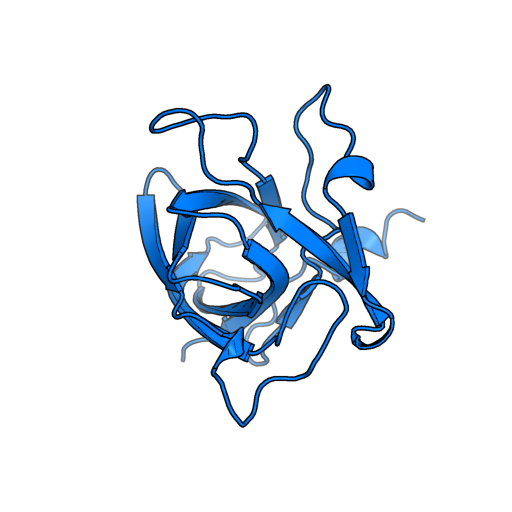Protein AF-F2X5P8-F1 (afdb_monomer_lite)

Organism: Bacillus thuringiensis (NCBI:txid1428)

Structure (mmCIF, N/CA/C/O backbone):
data_AF-F2X5P8-F1
#
_entry.id   AF-F2X5P8-F1
#
loop_
_atom_site.group_PDB
_atom_site.id
_atom_site.type_symbol
_atom_site.label_atom_id
_atom_site.label_alt_id
_atom_site.label_comp_id
_atom_site.label_asym_id
_atom_site.label_entity_id
_atom_site.label_seq_id
_atom_site.pdbx_PDB_ins_code
_atom_site.Cartn_x
_atom_site.Cartn_y
_atom_site.Cartn_z
_atom_site.occupancy
_atom_site.B_iso_or_equiv
_atom_site.auth_seq_id
_atom_site.auth_comp_id
_atom_site.auth_asym_id
_atom_site.auth_atom_id
_atom_site.pdbx_PDB_model_num
ATOM 1 N N . PRO A 1 1 ? -26.841 -5.959 -3.845 1.00 42.44 1 PRO A N 1
ATOM 2 C CA . PRO A 1 1 ? -25.405 -6.259 -4.092 1.00 42.44 1 PRO A CA 1
ATOM 3 C C . PRO A 1 1 ? -24.404 -5.321 -3.371 1.00 42.44 1 PRO A C 1
ATOM 5 O O . PRO A 1 1 ? -23.246 -5.290 -3.749 1.00 42.44 1 PRO A O 1
ATOM 8 N N . VAL A 1 2 ? -24.801 -4.627 -2.292 1.00 39.56 2 VAL A N 1
ATOM 9 C CA . VAL A 1 2 ? -23.963 -3.639 -1.563 1.00 39.56 2 VAL A CA 1
ATOM 10 C C . VAL A 1 2 ? -23.186 -4.269 -0.384 1.00 39.56 2 VAL A C 1
ATOM 12 O O . VAL A 1 2 ? -22.370 -3.622 0.256 1.00 39.56 2 VAL A O 1
ATOM 15 N N . LEU A 1 3 ? -23.430 -5.550 -0.080 1.00 32.34 3 LEU A N 1
ATOM 16 C CA . LEU A 1 3 ? -22.855 -6.240 1.085 1.00 32.34 3 LEU A CA 1
ATOM 17 C C . LEU A 1 3 ? -21.415 -6.740 0.870 1.00 32.34 3 LEU A C 1
ATOM 19 O O . LEU A 1 3 ? -20.640 -6.718 1.815 1.00 32.34 3 LEU A O 1
ATOM 23 N N . LEU A 1 4 ? -21.039 -7.135 -0.351 1.00 41.81 4 LEU A N 1
ATOM 24 C CA . LEU A 1 4 ? -19.733 -7.764 -0.615 1.00 41.81 4 LEU A CA 1
ATOM 25 C C . LEU A 1 4 ? -18.554 -6.774 -0.592 1.00 41.81 4 LEU A C 1
ATOM 27 O O . LEU A 1 4 ? -17.473 -7.127 -0.136 1.00 41.81 4 LEU A O 1
ATOM 31 N N . GLU A 1 5 ? -18.753 -5.525 -1.025 1.00 45.09 5 GLU A N 1
ATOM 32 C CA . GLU A 1 5 ? -17.688 -4.505 -1.009 1.00 45.09 5 GLU A CA 1
ATOM 33 C C . GLU A 1 5 ? -17.364 -4.007 0.411 1.00 45.09 5 GLU A C 1
ATOM 35 O O . GLU A 1 5 ? -16.226 -3.636 0.693 1.00 45.09 5 GLU A O 1
ATOM 40 N N . ASN A 1 6 ? -18.339 -4.040 1.331 1.00 50.94 6 ASN A N 1
ATOM 41 C CA . ASN A 1 6 ? -18.133 -3.624 2.723 1.00 50.94 6 ASN A CA 1
ATOM 42 C C . ASN A 1 6 ? -17.325 -4.644 3.543 1.00 50.94 6 ASN A C 1
ATOM 44 O O . ASN A 1 6 ? -16.667 -4.253 4.504 1.00 50.94 6 ASN A O 1
ATOM 48 N N . GLU A 1 7 ? -17.354 -5.930 3.182 1.00 57.69 7 GLU A N 1
ATOM 49 C CA . GLU A 1 7 ? -16.621 -6.979 3.907 1.00 57.69 7 GLU A CA 1
ATOM 50 C C . GLU A 1 7 ? -15.139 -7.036 3.516 1.00 57.69 7 GLU A C 1
ATOM 52 O O . GLU A 1 7 ? -14.292 -7.262 4.377 1.00 57.69 7 GLU A O 1
ATOM 57 N N . ALA A 1 8 ? -14.800 -6.763 2.251 1.00 63.84 8 ALA A N 1
ATOM 58 C CA . ALA A 1 8 ? -13.416 -6.822 1.765 1.00 63.84 8 ALA A CA 1
ATOM 59 C C . ALA A 1 8 ? -12.476 -5.810 2.457 1.00 63.84 8 ALA A C 1
ATOM 61 O O . ALA A 1 8 ? -11.273 -6.041 2.547 1.00 63.84 8 ALA A O 1
ATOM 62 N N . ASN A 1 9 ? -13.035 -4.718 2.988 1.00 74.56 9 ASN A N 1
ATOM 63 C CA . ASN A 1 9 ? -12.304 -3.641 3.662 1.00 74.56 9 ASN A CA 1
ATOM 64 C C . ASN A 1 9 ? -12.429 -3.678 5.193 1.00 74.56 9 ASN A C 1
ATOM 66 O O . ASN A 1 9 ? -12.010 -2.739 5.877 1.00 74.56 9 ASN A O 1
ATOM 70 N N . GLN A 1 10 ? -13.030 -4.733 5.743 1.00 85.12 10 GLN A N 1
ATOM 71 C CA . GLN A 1 10 ? -13.229 -4.905 7.177 1.00 85.12 10 GLN A CA 1
ATOM 72 C C . GLN A 1 10 ? -11.977 -5.505 7.822 1.00 85.12 10 GLN A C 1
ATOM 74 O O . GLN A 1 10 ? -11.705 -6.693 7.665 1.00 85.12 10 GLN A O 1
ATOM 79 N N . LEU A 1 11 ? -11.253 -4.716 8.618 1.00 85.44 11 LEU A N 1
ATOM 80 C CA . LEU A 1 11 ? -10.126 -5.220 9.399 1.00 85.44 11 LEU A CA 1
ATOM 81 C C . LEU A 1 11 ? -10.583 -6.287 10.402 1.00 85.44 11 LEU A C 1
ATOM 83 O O . LEU A 1 11 ? -11.675 -6.211 10.976 1.00 85.44 11 LEU A O 1
ATOM 87 N N . LEU A 1 12 ? -9.705 -7.260 10.636 1.00 84.56 12 LEU A N 1
ATOM 88 C CA . LEU A 1 12 ? -9.897 -8.342 11.597 1.00 84.56 12 LEU A CA 1
ATOM 89 C C . LEU A 1 12 ? -9.070 -8.079 12.856 1.00 84.56 12 LEU A C 1
ATOM 91 O O . LEU A 1 12 ? -8.011 -7.467 12.797 1.00 84.56 12 LEU A O 1
ATOM 95 N N . THR A 1 13 ? -9.536 -8.554 14.009 1.00 83.44 13 THR A N 1
ATOM 96 C CA . THR A 1 13 ? -8.892 -8.264 15.301 1.00 83.44 13 THR A CA 1
ATOM 97 C C . THR A 1 13 ? -7.661 -9.109 15.591 1.00 83.44 13 THR A C 1
ATOM 99 O O . THR A 1 13 ? -6.782 -8.653 16.324 1.00 83.44 13 THR A O 1
ATOM 102 N N . ASP A 1 14 ? -7.603 -10.317 15.024 1.00 87.12 14 ASP A N 1
ATOM 103 C CA . ASP A 1 14 ? -6.663 -11.364 15.450 1.00 87.12 14 ASP A CA 1
ATOM 104 C C . ASP A 1 14 ? -5.936 -12.046 14.277 1.00 87.12 14 ASP A C 1
ATOM 106 O O . ASP A 1 14 ? -5.081 -12.903 14.485 1.00 87.12 14 ASP A O 1
ATOM 110 N N . ILE A 1 15 ? -6.273 -11.683 13.036 1.00 88.88 15 ILE A N 1
ATOM 111 C CA . ILE A 1 15 ? -5.691 -12.260 11.819 1.00 88.88 15 ILE A CA 1
ATOM 112 C C . ILE A 1 15 ? -5.315 -11.120 10.876 1.00 88.88 15 ILE A C 1
ATOM 114 O O . ILE A 1 15 ? -6.014 -10.109 10.810 1.00 88.88 15 ILE A O 1
ATOM 118 N N . ALA A 1 16 ? -4.206 -11.278 10.153 1.00 92.19 16 ALA A N 1
ATOM 119 C CA . ALA A 1 16 ? -3.817 -10.325 9.127 1.00 92.19 16 ALA A CA 1
ATOM 120 C C . ALA A 1 16 ? -4.830 -10.310 7.974 1.00 92.19 16 ALA A C 1
ATOM 122 O O . ALA A 1 16 ? -5.235 -11.364 7.483 1.00 92.19 16 ALA A O 1
ATOM 123 N N . LEU A 1 17 ? -5.203 -9.114 7.524 1.00 92.88 17 LEU A N 1
ATOM 124 C CA . LEU A 1 17 ? -6.028 -8.925 6.334 1.00 92.88 17 LEU A CA 1
ATOM 125 C C . LEU A 1 17 ? -5.169 -8.373 5.202 1.00 92.88 17 LEU A C 1
ATOM 127 O O . LEU A 1 17 ? -4.480 -7.375 5.390 1.00 92.88 17 LEU A O 1
ATOM 131 N N . GLN A 1 18 ? -5.253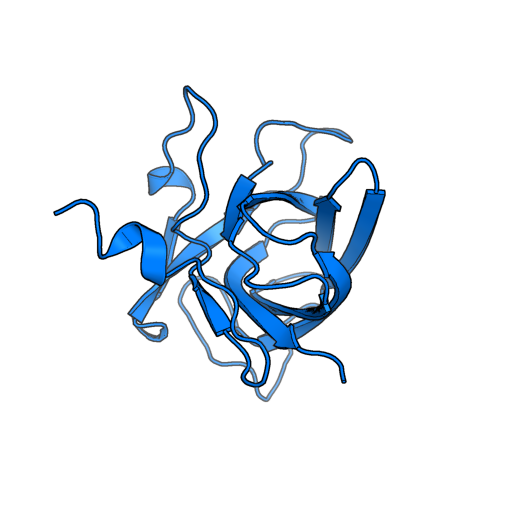 -8.987 4.026 1.00 92.69 18 GLN A N 1
ATOM 132 C CA . GLN A 1 18 ? -4.674 -8.453 2.800 1.00 92.69 18 GLN A CA 1
ATOM 133 C C . GLN A 1 18 ? -5.756 -7.739 1.994 1.00 92.69 18 GLN A C 1
ATOM 135 O O . GLN A 1 18 ? -6.793 -8.325 1.693 1.00 92.69 18 GLN A O 1
ATOM 140 N N . ILE A 1 19 ? -5.484 -6.493 1.621 1.00 91.38 19 ILE A N 1
ATOM 141 C CA . ILE A 1 19 ? -6.341 -5.686 0.760 1.00 91.38 19 ILE A CA 1
ATOM 142 C C . ILE A 1 19 ? -5.601 -5.439 -0.566 1.00 91.38 19 ILE A C 1
ATOM 144 O O . ILE A 1 19 ? -4.472 -4.935 -0.536 1.00 91.38 19 ILE A O 1
ATOM 148 N N . PRO A 1 20 ? -6.196 -5.779 -1.725 1.00 91.69 20 PRO A N 1
ATOM 149 C CA . PRO A 1 20 ? -5.644 -5.448 -3.039 1.00 91.69 20 PRO A CA 1
ATOM 150 C C . PRO A 1 20 ? -5.402 -3.941 -3.201 1.00 91.69 20 PRO A C 1
ATOM 152 O O . PRO A 1 20 ? -6.244 -3.129 -2.824 1.00 91.69 20 PRO A O 1
ATOM 155 N N . ALA A 1 21 ? -4.282 -3.532 -3.796 1.00 91.31 21 ALA A N 1
ATOM 156 C CA . ALA A 1 21 ? -4.020 -2.110 -4.032 1.00 91.31 21 ALA A CA 1
ATOM 157 C C . ALA A 1 21 ? -4.956 -1.508 -5.100 1.00 91.31 21 ALA A C 1
ATOM 159 O O . ALA A 1 21 ? -5.269 -0.320 -5.065 1.00 91.31 21 ALA A O 1
ATOM 160 N N . GLU A 1 22 ? -5.452 -2.326 -6.033 1.00 88.31 22 GLU A N 1
ATOM 161 C CA . GLU A 1 22 ? -6.322 -1.878 -7.130 1.00 88.31 22 GLU A CA 1
ATOM 162 C C . GLU A 1 22 ? -7.708 -1.378 -6.684 1.00 88.31 22 GLU A C 1
ATOM 164 O O . GLU A 1 22 ? -8.381 -0.695 -7.452 1.00 88.31 22 GLU A O 1
ATOM 169 N N . ILE A 1 23 ? -8.129 -1.652 -5.441 1.00 84.69 23 ILE A N 1
ATOM 170 C CA . ILE A 1 23 ? -9.421 -1.187 -4.906 1.00 84.69 23 ILE A CA 1
ATOM 171 C C . ILE A 1 23 ? -9.365 0.231 -4.308 1.00 84.69 23 ILE A C 1
ATOM 173 O O . ILE A 1 23 ? -10.302 0.665 -3.633 1.00 84.69 23 ILE A O 1
ATOM 177 N N . ALA A 1 24 ? -8.257 0.949 -4.513 1.00 81.06 24 ALA A N 1
ATOM 178 C CA . ALA A 1 24 ? -8.100 2.322 -4.057 1.00 81.06 24 ALA A CA 1
ATOM 179 C C . ALA A 1 24 ? -9.257 3.220 -4.533 1.00 81.06 24 ALA A C 1
ATOM 181 O O . ALA A 1 24 ? -9.666 3.211 -5.695 1.00 81.06 24 ALA A O 1
ATOM 182 N N . LEU A 1 25 ? -9.738 4.079 -3.636 1.00 73.62 25 LEU A N 1
ATOM 183 C CA . LEU A 1 25 ? -10.657 5.157 -3.965 1.00 73.62 25 LEU A CA 1
ATOM 184 C C . LEU A 1 25 ? -9.913 6.217 -4.782 1.00 73.62 25 LEU A C 1
ATOM 186 O O . LEU A 1 25 ? -9.037 6.934 -4.282 1.00 73.62 25 LEU A O 1
ATOM 190 N N . THR A 1 26 ? -10.288 6.336 -6.050 1.00 64.56 26 THR A N 1
ATOM 191 C CA . THR A 1 26 ? -9.715 7.323 -6.965 1.00 64.56 26 THR A CA 1
ATOM 192 C C . THR A 1 26 ? -10.235 8.725 -6.681 1.00 64.56 26 THR A C 1
ATOM 194 O O . THR A 1 26 ? -11.406 8.926 -6.349 1.00 64.56 26 THR A O 1
ATOM 197 N N . ARG A 1 27 ? -9.386 9.728 -6.913 1.00 60.94 27 ARG A N 1
ATOM 198 C CA . ARG A 1 27 ? -9.832 11.120 -7.033 1.00 60.94 27 ARG A CA 1
ATOM 199 C C . ARG A 1 27 ? -10.694 11.293 -8.294 1.00 60.94 27 ARG A C 1
ATOM 201 O O . ARG A 1 27 ? -10.473 10.580 -9.276 1.00 60.94 27 ARG A O 1
ATOM 208 N N . PRO A 1 28 ? -11.631 12.256 -8.321 1.00 54.97 28 PRO A N 1
ATOM 209 C CA . PRO A 1 28 ? -12.318 12.622 -9.555 1.00 54.97 28 PRO A CA 1
ATOM 210 C C . PRO A 1 28 ? -11.295 12.961 -10.652 1.00 54.97 28 PRO A C 1
ATOM 212 O O . PRO A 1 28 ? -10.363 13.723 -10.398 1.00 54.97 28 PRO A O 1
ATOM 215 N N . ASN A 1 29 ? -11.499 12.428 -11.862 1.00 60.88 29 ASN A N 1
ATOM 216 C CA . ASN A 1 29 ? -10.679 12.641 -13.070 1.00 60.88 29 ASN A CA 1
ATOM 217 C C . ASN A 1 29 ? -9.369 11.839 -13.190 1.00 60.88 29 ASN A C 1
ATOM 219 O O . ASN A 1 29 ? -8.558 12.156 -14.059 1.00 60.88 29 ASN A O 1
ATOM 223 N N . LEU A 1 30 ? -9.168 10.790 -12.389 1.00 67.50 30 LEU A N 1
ATOM 224 C CA . LEU A 1 30 ? -8.061 9.845 -12.575 1.00 67.50 30 LEU A CA 1
ATOM 225 C C . LEU A 1 30 ? -8.589 8.520 -13.139 1.00 67.50 30 LEU A C 1
ATOM 227 O O . LEU A 1 30 ? -9.458 7.890 -12.540 1.00 67.50 30 LEU A O 1
ATOM 231 N N . ASN A 1 31 ? -8.089 8.105 -14.305 1.00 70.38 31 ASN A N 1
ATOM 232 C CA . ASN A 1 31 ? -8.443 6.814 -14.892 1.00 70.38 31 ASN A CA 1
ATOM 233 C C . ASN A 1 31 ? -7.523 5.728 -14.324 1.00 70.38 31 ASN A C 1
ATOM 235 O O . ASN A 1 31 ? -6.386 5.590 -14.776 1.00 70.38 31 ASN A O 1
ATOM 239 N N . ILE A 1 32 ? -8.021 4.956 -13.352 1.00 70.94 32 ILE A N 1
ATOM 240 C CA . ILE A 1 32 ? -7.232 3.924 -12.664 1.00 70.94 32 ILE A CA 1
ATOM 241 C C . ILE A 1 32 ? -6.631 2.896 -13.622 1.00 70.94 32 ILE A C 1
ATOM 243 O O . ILE A 1 32 ? -5.518 2.452 -13.393 1.00 70.94 32 ILE A O 1
ATOM 247 N N . ASN A 1 33 ? -7.284 2.602 -14.750 1.00 74.62 33 ASN A N 1
ATOM 248 C CA . ASN A 1 33 ? -6.794 1.618 -15.721 1.00 74.62 33 ASN A CA 1
ATOM 249 C C . ASN A 1 33 ? -5.439 1.994 -16.342 1.00 74.62 33 ASN A C 1
ATOM 251 O O . ASN A 1 33 ? -4.768 1.133 -16.893 1.00 74.62 33 ASN A O 1
ATOM 255 N N . GLN A 1 34 ? -5.035 3.267 -16.277 1.00 77.19 34 GLN A N 1
ATOM 256 C CA . GLN A 1 34 ? -3.710 3.716 -16.724 1.00 77.19 34 GLN A CA 1
ATOM 257 C C . GLN A 1 34 ? -2.617 3.511 -15.663 1.00 77.19 34 GLN A C 1
ATOM 259 O O . GLN A 1 34 ? -1.439 3.669 -15.962 1.00 77.19 34 GLN A O 1
ATOM 264 N N . LEU A 1 35 ? -3.023 3.200 -14.432 1.00 84.62 35 LEU A N 1
ATOM 265 C CA . LEU A 1 35 ? -2.182 3.011 -13.249 1.00 84.62 35 LEU A CA 1
ATOM 266 C C . LEU A 1 35 ? -2.053 1.530 -12.897 1.00 84.62 35 LEU A C 1
ATOM 268 O O . LEU A 1 35 ? -1.232 1.164 -12.064 1.00 84.62 35 LEU A O 1
ATOM 272 N N . LEU A 1 36 ? -2.917 0.689 -13.465 1.00 88.06 36 LEU A N 1
ATOM 273 C CA . LEU A 1 36 ? -2.922 -0.737 -13.208 1.00 88.06 36 LEU A CA 1
ATOM 274 C C . LEU A 1 36 ? -1.883 -1.427 -14.085 1.00 88.06 36 LEU A C 1
ATOM 276 O O . LEU A 1 36 ? -1.818 -1.210 -15.295 1.00 88.06 36 LEU A O 1
ATOM 280 N N . VAL A 1 37 ? -1.098 -2.293 -13.459 1.00 90.06 37 VAL A N 1
ATOM 281 C CA . VAL A 1 37 ? -0.216 -3.233 -14.141 1.00 90.06 37 VAL A CA 1
ATOM 282 C C . VAL A 1 37 ? -0.820 -4.616 -13.990 1.00 90.06 37 VAL A C 1
ATOM 284 O O . VAL A 1 37 ? -1.066 -5.071 -12.872 1.00 90.06 37 VAL A O 1
ATOM 287 N N . GLU A 1 38 ? -1.063 -5.278 -15.117 1.00 90.12 38 GLU A N 1
ATOM 288 C CA . GLU A 1 38 ? -1.569 -6.644 -15.114 1.00 90.12 38 GLU A CA 1
ATOM 289 C C . GLU A 1 38 ? -0.532 -7.587 -14.494 1.00 90.12 38 GLU A C 1
ATOM 291 O O . GLU A 1 38 ? 0.585 -7.744 -14.996 1.00 90.12 38 GLU A O 1
ATOM 296 N N . GLU A 1 39 ? -0.923 -8.238 -13.402 1.00 87.62 39 GLU A N 1
ATOM 297 C CA . GLU A 1 39 ? -0.084 -9.167 -12.657 1.00 87.62 39 GLU A CA 1
ATOM 298 C C . GLU A 1 39 ? -0.790 -10.516 -12.527 1.00 87.62 39 GLU A C 1
ATOM 300 O O . GLU A 1 39 ? -1.323 -10.885 -11.480 1.00 87.62 39 GLU A O 1
ATOM 305 N N . THR A 1 40 ? -0.780 -11.304 -13.605 1.00 83.25 40 THR A N 1
ATOM 306 C CA . THR A 1 40 ? -1.449 -12.616 -13.637 1.00 83.25 40 THR A CA 1
ATOM 307 C C . THR A 1 40 ? -0.987 -13.531 -12.499 1.00 83.25 40 THR A C 1
ATOM 309 O O . THR A 1 40 ? -1.782 -14.294 -11.954 1.00 83.25 40 THR A O 1
ATOM 312 N N . ILE A 1 41 ? 0.287 -13.430 -12.100 1.00 80.06 41 ILE A N 1
ATOM 313 C CA . ILE A 1 41 ? 0.865 -14.222 -11.007 1.00 80.06 41 ILE A CA 1
ATOM 314 C C . ILE A 1 41 ? 0.271 -13.873 -9.634 1.00 80.06 41 ILE A C 1
ATOM 316 O O . ILE A 1 41 ? 0.303 -14.699 -8.724 1.00 80.06 41 ILE A O 1
ATOM 320 N N . ASN A 1 42 ? -0.290 -12.673 -9.489 1.00 77.56 42 ASN A N 1
ATOM 321 C CA . ASN A 1 42 ? -0.885 -12.190 -8.250 1.00 77.56 42 ASN A CA 1
ATOM 322 C C . ASN A 1 42 ? -2.399 -12.440 -8.183 1.00 77.56 42 ASN A C 1
ATOM 324 O O . ASN A 1 42 ? -2.981 -12.335 -7.109 1.00 77.56 42 ASN A O 1
ATOM 328 N N . GLY A 1 43 ? -3.038 -12.786 -9.307 1.00 83.06 43 GLY A N 1
ATOM 329 C CA . GLY A 1 43 ? -4.492 -12.966 -9.391 1.00 83.06 43 GLY A CA 1
ATOM 330 C C . GLY A 1 43 ? -5.296 -11.659 -9.333 1.00 83.06 43 GLY A C 1
ATOM 331 O O . GLY A 1 43 ? -6.515 -11.710 -9.201 1.00 83.06 43 GLY A O 1
ATOM 332 N N . GLN A 1 44 ? -4.618 -10.514 -9.432 1.00 87.88 44 GLN A N 1
ATOM 333 C CA . GLN A 1 44 ? -5.153 -9.149 -9.379 1.00 87.88 44 GLN A CA 1
ATOM 334 C C . GLN A 1 44 ? -4.180 -8.199 -10.094 1.00 87.88 44 GLN A C 1
ATOM 336 O O . GLN A 1 44 ? -3.034 -8.578 -10.347 1.00 87.88 44 GLN A O 1
ATOM 341 N N . ASN A 1 45 ? -4.592 -6.967 -10.405 1.00 91.56 45 ASN A N 1
ATOM 342 C CA . ASN A 1 45 ? -3.639 -5.968 -10.889 1.00 91.56 45 ASN A CA 1
ATOM 343 C C . ASN A 1 45 ? -2.842 -5.370 -9.724 1.00 91.56 45 ASN A C 1
ATOM 345 O O . ASN A 1 45 ? -3.331 -5.247 -8.596 1.00 91.56 45 ASN A O 1
ATOM 349 N N . ALA A 1 46 ? -1.618 -4.944 -10.023 1.00 93.06 46 ALA A N 1
ATOM 350 C CA . ALA A 1 46 ? -0.872 -4.054 -9.149 1.00 93.06 46 ALA A CA 1
ATOM 351 C C . ALA A 1 46 ? -1.185 -2.595 -9.489 1.00 93.06 46 ALA A C 1
ATOM 353 O O . ALA A 1 46 ? -1.426 -2.245 -10.641 1.00 93.06 46 ALA A O 1
ATOM 354 N N . LEU A 1 47 ? -1.129 -1.733 -8.483 1.00 93.06 47 LEU A N 1
ATOM 355 C CA . LEU A 1 47 ? -1.217 -0.291 -8.631 1.00 93.06 47 LEU A CA 1
ATOM 356 C C . LEU A 1 47 ? 0.190 0.296 -8.766 1.00 93.06 47 LEU A C 1
ATOM 358 O O . LEU A 1 47 ? 1.006 0.179 -7.852 1.00 93.06 47 LEU A O 1
ATOM 362 N N . GLN A 1 48 ? 0.475 0.947 -9.887 1.00 93.06 48 GLN A N 1
ATOM 363 C CA . GLN A 1 48 ? 1.717 1.671 -10.118 1.00 93.06 48 GLN A CA 1
ATOM 364 C C . GLN A 1 48 ? 1.618 3.096 -9.571 1.00 93.06 48 GLN A C 1
ATOM 366 O O . GLN A 1 48 ? 0.701 3.845 -9.902 1.00 93.06 48 GLN A O 1
ATOM 371 N N . LEU A 1 49 ? 2.593 3.474 -8.746 1.00 91.69 49 LEU A N 1
ATOM 372 C CA . LEU A 1 49 ? 2.770 4.829 -8.242 1.00 91.69 49 LEU A CA 1
ATOM 373 C C . LEU A 1 49 ? 4.039 5.397 -8.869 1.00 91.69 49 LEU A C 1
ATOM 375 O O . LEU A 1 49 ? 5.111 4.796 -8.754 1.00 91.69 49 LEU A O 1
ATOM 379 N N . TRP A 1 50 ? 3.921 6.540 -9.541 1.00 89.31 50 TRP A N 1
ATOM 380 C CA . TRP A 1 50 ? 5.058 7.173 -10.206 1.00 89.31 50 TRP A CA 1
ATOM 381 C C . TRP A 1 50 ? 5.812 8.119 -9.296 1.00 89.31 50 TRP A C 1
ATOM 383 O O . TRP A 1 50 ? 5.264 8.654 -8.333 1.00 89.31 50 TRP A O 1
ATOM 393 N N . GLU A 1 51 ? 7.072 8.345 -9.654 1.00 87.44 51 GLU A N 1
ATOM 394 C CA . GLU A 1 51 ? 7.872 9.397 -9.044 1.00 87.44 51 GLU A CA 1
ATOM 395 C C . GLU A 1 51 ? 7.111 10.734 -9.109 1.00 87.44 51 GLU A C 1
ATOM 397 O O . GLU A 1 51 ? 6.593 11.094 -10.174 1.00 87.44 51 GLU A O 1
ATOM 402 N N . PRO A 1 52 ? 6.991 11.461 -7.987 1.00 84.50 52 PRO A N 1
ATOM 403 C CA . PRO A 1 52 ? 6.295 12.737 -7.979 1.00 84.50 52 PRO A CA 1
ATOM 404 C C . PRO A 1 52 ? 7.063 13.773 -8.808 1.00 84.50 52 PRO A C 1
ATOM 406 O O . PRO A 1 52 ? 8.282 13.893 -8.698 1.00 84.50 52 PRO A O 1
ATOM 409 N N . ASN A 1 53 ? 6.355 14.590 -9.596 1.00 84.69 53 ASN A N 1
ATOM 410 C CA . ASN A 1 53 ? 7.002 15.663 -10.367 1.00 84.69 53 ASN A CA 1
ATOM 411 C C . ASN A 1 53 ? 7.556 16.778 -9.459 1.00 84.69 53 ASN A C 1
ATOM 413 O O . ASN A 1 53 ? 8.454 17.528 -9.843 1.00 84.69 53 ASN A O 1
ATOM 417 N N . PHE A 1 54 ? 6.974 16.922 -8.268 1.00 80.06 54 PHE A N 1
ATOM 418 C CA . PHE A 1 54 ? 7.363 17.857 -7.217 1.00 80.06 54 PHE A CA 1
ATOM 419 C C . PHE A 1 54 ? 6.871 17.337 -5.852 1.00 80.06 54 PHE A C 1
ATOM 421 O O . PHE A 1 54 ? 5.902 16.577 -5.806 1.00 80.06 54 PHE A O 1
ATOM 428 N N . PRO A 1 55 ? 7.478 17.751 -4.723 1.00 69.62 55 PRO A N 1
ATOM 429 C CA . PRO A 1 55 ? 7.015 17.346 -3.395 1.00 69.62 55 PRO A CA 1
ATOM 430 C C . PRO A 1 55 ? 5.533 17.687 -3.176 1.00 69.62 55 PRO A C 1
ATOM 432 O O . PRO A 1 55 ? 5.127 18.838 -3.347 1.00 69.62 55 PRO A O 1
ATOM 435 N N . GLY A 1 56 ? 4.725 16.697 -2.789 1.00 64.56 56 GLY A N 1
ATOM 436 C CA . GLY A 1 56 ? 3.277 16.863 -2.613 1.00 64.56 56 GLY A CA 1
ATOM 437 C C . GLY A 1 56 ? 2.451 16.795 -3.905 1.00 64.56 56 GLY A C 1
ATOM 438 O O . GLY A 1 56 ? 1.303 17.250 -3.908 1.00 64.56 56 GLY A O 1
ATOM 439 N N . ASP A 1 57 ? 3.004 16.244 -4.993 1.00 75.12 57 ASP A N 1
ATOM 440 C CA . ASP A 1 57 ? 2.267 15.977 -6.231 1.00 75.12 57 ASP A CA 1
ATOM 441 C C . ASP A 1 57 ? 1.032 15.107 -5.959 1.00 75.12 57 ASP A C 1
ATOM 443 O O . ASP A 1 57 ? 1.089 13.929 -5.606 1.00 75.12 57 ASP A O 1
ATOM 447 N N . SER A 1 58 ? -0.130 15.730 -6.131 1.00 72.44 58 SER A N 1
ATOM 448 C CA . SER A 1 58 ? -1.404 15.149 -5.741 1.00 72.44 58 SER A CA 1
ATOM 449 C C . SER A 1 58 ? -1.980 14.168 -6.771 1.00 72.44 58 SER A C 1
ATOM 451 O O . SER A 1 58 ? -3.027 13.563 -6.524 1.00 72.44 58 SER A O 1
ATOM 453 N N . THR A 1 59 ? -1.300 14.017 -7.914 1.00 72.75 59 THR A N 1
ATOM 454 C CA . THR A 1 59 ? -1.678 13.103 -9.001 1.00 72.75 59 THR A CA 1
ATOM 455 C C . THR A 1 59 ? -1.391 11.634 -8.677 1.00 72.75 59 THR A C 1
ATOM 457 O O . THR A 1 59 ? -2.018 10.764 -9.271 1.00 72.75 59 THR A O 1
ATOM 460 N N . ASN A 1 60 ? -0.546 11.361 -7.673 1.00 79.69 60 ASN A N 1
ATOM 461 C CA . ASN A 1 60 ? -0.167 10.014 -7.223 1.00 79.69 60 ASN A CA 1
ATOM 462 C C . ASN A 1 60 ? -0.634 9.680 -5.799 1.00 79.69 60 ASN A C 1
ATOM 464 O O . ASN A 1 60 ? -0.018 8.865 -5.114 1.00 79.69 60 ASN A O 1
ATOM 468 N N . ILE A 1 61 ? -1.713 10.320 -5.334 1.00 86.94 61 ILE A N 1
ATOM 469 C CA . ILE A 1 61 ? -2.289 10.050 -4.012 1.00 86.94 61 ILE A CA 1
ATOM 470 C C . ILE A 1 61 ? -3.503 9.133 -4.146 1.00 86.94 61 ILE A C 1
ATOM 472 O O . ILE A 1 61 ? -4.526 9.520 -4.721 1.00 86.94 61 ILE A O 1
ATOM 476 N N . PHE A 1 62 ? -3.410 7.965 -3.517 1.00 88.88 62 PHE A N 1
ATOM 477 C CA . PHE A 1 62 ? -4.431 6.922 -3.525 1.00 88.88 62 PHE A CA 1
ATOM 478 C C . PHE A 1 62 ? -5.052 6.776 -2.151 1.00 88.88 62 PHE A C 1
ATOM 480 O O . PHE A 1 62 ? -4.341 6.533 -1.178 1.00 88.88 62 PHE A O 1
ATOM 487 N N . ASN A 1 63 ? -6.371 6.930 -2.068 1.00 90.38 63 ASN A N 1
ATOM 488 C CA . ASN A 1 63 ? -7.093 6.819 -0.808 1.00 90.38 63 ASN A CA 1
ATOM 489 C C . ASN A 1 63 ? -7.649 5.409 -0.643 1.00 90.38 63 ASN A C 1
ATOM 491 O O . ASN A 1 63 ? -8.081 4.788 -1.604 1.00 90.38 63 ASN A O 1
ATOM 495 N N . TYR A 1 64 ? -7.723 4.939 0.589 1.00 91.00 64 TYR A N 1
ATOM 496 C CA . TYR A 1 64 ? -8.323 3.664 0.945 1.00 91.00 64 TYR A CA 1
ATOM 497 C C . TYR A 1 64 ? -9.263 3.905 2.111 1.00 91.00 64 TYR A C 1
ATOM 499 O O . TYR A 1 64 ? -8.919 4.630 3.045 1.00 91.00 64 TYR A O 1
ATOM 507 N N . ASN A 1 65 ? -10.447 3.305 2.051 1.00 91.88 65 ASN A N 1
ATOM 508 C CA . ASN A 1 65 ? -11.392 3.310 3.157 1.00 91.88 65 ASN A CA 1
ATOM 509 C C . ASN A 1 65 ? -11.435 1.912 3.765 1.00 91.88 65 ASN A C 1
ATOM 511 O O . ASN A 1 65 ? -11.854 0.970 3.099 1.00 91.88 65 ASN A O 1
ATOM 515 N N . ILE A 1 66 ? -11.003 1.795 5.016 1.00 91.69 66 ILE A N 1
ATOM 516 C CA . ILE A 1 66 ? -11.000 0.542 5.770 1.00 91.69 66 ILE A CA 1
ATOM 517 C C . ILE A 1 66 ? -11.884 0.680 7.001 1.00 91.69 66 ILE A C 1
ATOM 519 O O . ILE A 1 66 ? -11.901 1.721 7.658 1.00 91.69 66 ILE A O 1
ATOM 523 N N . ASN A 1 67 ? -12.611 -0.375 7.344 1.00 92.62 67 ASN A N 1
ATOM 524 C CA . ASN A 1 67 ? -13.460 -0.388 8.524 1.00 92.62 67 ASN A CA 1
ATOM 525 C C . ASN A 1 67 ? -12.775 -1.177 9.641 1.00 92.62 67 ASN A C 1
ATOM 527 O O . ASN A 1 67 ? -12.510 -2.365 9.484 1.00 92.62 67 ASN A O 1
ATOM 531 N N . SER A 1 68 ? -12.495 -0.540 10.778 1.00 92.75 68 SER A N 1
ATOM 532 C CA . SER A 1 68 ? -11.927 -1.229 11.942 1.00 92.75 68 SER A CA 1
ATOM 533 C C . SER A 1 68 ? -13.032 -1.581 12.942 1.00 92.75 68 SER A C 1
ATOM 535 O O . SER A 1 68 ? -13.818 -0.707 13.310 1.00 92.75 68 SER A O 1
ATOM 537 N N . PRO A 1 69 ? -13.114 -2.827 13.440 1.00 90.94 69 PRO A N 1
ATOM 538 C CA . PRO A 1 69 ? -14.172 -3.237 14.366 1.00 90.94 69 PRO A CA 1
ATOM 539 C C . PRO A 1 69 ? -13.989 -2.630 15.764 1.00 90.94 69 PRO A C 1
ATOM 541 O O . PRO A 1 69 ? -14.948 -2.477 16.518 1.00 90.94 69 PRO A O 1
ATOM 544 N N . ARG A 1 70 ? -12.751 -2.277 16.118 1.00 92.69 70 ARG A N 1
ATOM 545 C CA . ARG A 1 70 ? -12.378 -1.641 17.381 1.00 92.69 70 ARG A CA 1
ATOM 546 C C . ARG A 1 70 ? -11.165 -0.749 17.184 1.00 92.69 70 ARG A C 1
ATOM 548 O O . ARG A 1 70 ? -10.526 -0.761 16.133 1.00 92.69 70 ARG A O 1
ATOM 555 N N . GLU A 1 71 ? -10.827 -0.006 18.223 1.00 95.19 71 GLU A N 1
ATOM 556 C CA . GLU A 1 71 ? -9.564 0.705 18.255 1.00 95.19 71 GLU A CA 1
ATOM 557 C C . GLU A 1 71 ? -8.415 -0.294 18.435 1.00 95.19 71 GLU A C 1
ATOM 559 O O . GLU A 1 71 ? -8.418 -1.057 19.403 1.00 95.19 71 GLU A O 1
ATOM 564 N N . GLN A 1 72 ? -7.460 -0.325 17.504 1.00 95.19 72 GLN A N 1
ATOM 565 C CA . GLN A 1 72 ? -6.349 -1.282 17.545 1.00 95.19 72 GLN A CA 1
ATOM 566 C C . GLN A 1 72 ? -5.158 -0.821 16.694 1.00 95.19 72 GLN A C 1
ATOM 568 O O . GLN A 1 72 ? -5.318 -0.074 15.727 1.00 95.19 72 GLN A O 1
ATOM 573 N N . ASN A 1 73 ? -3.958 -1.271 17.075 1.00 96.69 73 ASN A N 1
ATOM 574 C CA . ASN A 1 73 ? -2.730 -1.096 16.305 1.00 96.69 73 ASN A CA 1
ATOM 575 C C . ASN A 1 73 ? -2.600 -2.188 15.239 1.00 96.69 73 ASN A C 1
ATOM 577 O O . ASN A 1 73 ? -2.766 -3.369 15.536 1.00 96.69 73 ASN A O 1
ATOM 581 N N . TYR A 1 74 ? -2.221 -1.795 14.029 1.00 97.25 74 TYR A N 1
ATOM 582 C CA . TYR A 1 74 ? -1.909 -2.700 12.931 1.00 97.25 74 TYR A CA 1
ATOM 583 C C . TYR A 1 74 ? -0.541 -2.348 12.364 1.00 97.25 74 TYR A C 1
ATOM 585 O O . TYR A 1 74 ? -0.264 -1.182 12.079 1.00 97.25 74 TYR A O 1
ATOM 593 N N . LYS A 1 75 ? 0.313 -3.354 12.189 1.00 97.81 75 LYS A N 1
ATOM 594 C CA . LYS A 1 75 ? 1.526 -3.242 11.388 1.00 97.81 75 LYS A CA 1
ATOM 595 C C . LYS A 1 75 ? 1.119 -3.289 9.923 1.00 97.81 75 LYS A C 1
ATOM 597 O O . LYS A 1 75 ? 0.484 -4.254 9.492 1.00 97.81 75 LYS A O 1
ATOM 602 N N . ILE A 1 76 ? 1.469 -2.243 9.188 1.00 98.12 76 ILE A N 1
ATOM 603 C CA . ILE A 1 76 ? 1.246 -2.171 7.749 1.00 98.12 76 ILE A CA 1
ATOM 604 C C . ILE A 1 76 ? 2.404 -2.878 7.055 1.00 98.12 76 ILE A C 1
ATOM 606 O O . ILE A 1 76 ? 3.564 -2.628 7.377 1.00 98.12 76 ILE A O 1
ATOM 610 N N . ILE A 1 77 ? 2.102 -3.771 6.121 1.00 98.50 77 ILE A N 1
ATOM 611 C CA . ILE A 1 77 ? 3.094 -4.462 5.296 1.00 98.50 77 ILE A CA 1
ATOM 612 C C . ILE A 1 77 ? 2.672 -4.289 3.841 1.00 98.50 77 ILE A C 1
ATOM 614 O O . ILE A 1 77 ? 1.518 -4.526 3.494 1.00 98.50 77 ILE A O 1
ATOM 618 N N . TYR A 1 78 ? 3.597 -3.878 2.985 1.00 98.19 78 TYR A N 1
ATOM 619 C CA . TYR A 1 78 ? 3.342 -3.689 1.562 1.00 98.19 78 TYR A CA 1
ATOM 620 C C . TYR A 1 78 ? 3.882 -4.882 0.783 1.00 98.19 78 TYR A C 1
ATOM 622 O O . TYR A 1 78 ? 5.052 -5.231 0.936 1.00 98.19 78 TYR A O 1
ATOM 630 N N . ARG A 1 79 ? 3.065 -5.481 -0.087 1.00 97.56 79 ARG A N 1
ATOM 631 C CA . ARG A 1 79 ? 3.562 -6.380 -1.133 1.00 97.56 79 ARG A CA 1
ATOM 632 C C . ARG A 1 79 ? 3.858 -5.545 -2.367 1.00 97.56 79 ARG A C 1
ATOM 634 O O . ARG A 1 79 ? 2.941 -5.032 -3.004 1.00 97.56 79 ARG 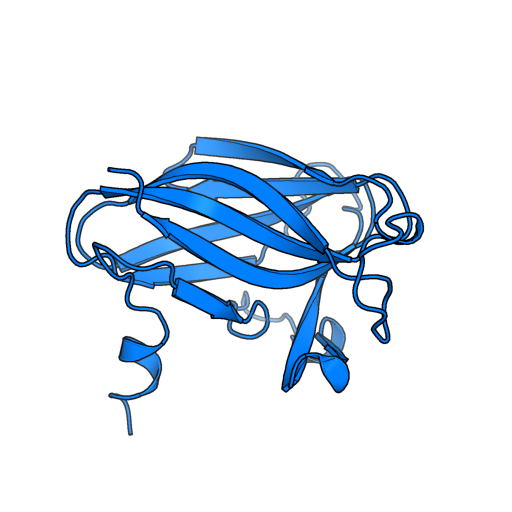A O 1
ATOM 641 N N . ILE A 1 80 ? 5.135 -5.358 -2.673 1.00 97.75 80 ILE A N 1
ATOM 642 C CA . ILE A 1 80 ? 5.587 -4.289 -3.567 1.00 97.75 80 ILE A CA 1
ATOM 643 C C . ILE A 1 80 ? 6.735 -4.751 -4.459 1.00 97.75 80 ILE A C 1
ATOM 645 O O . ILE A 1 80 ? 7.562 -5.571 -4.054 1.00 97.75 80 ILE A O 1
ATOM 649 N N . ALA A 1 81 ? 6.784 -4.207 -5.671 1.00 97.94 81 ALA A N 1
ATOM 650 C CA . ALA A 1 81 ? 7.886 -4.355 -6.603 1.00 97.94 81 ALA A CA 1
ATOM 651 C C . ALA A 1 81 ? 8.475 -2.982 -6.952 1.00 97.94 81 ALA A C 1
ATOM 653 O O . ALA A 1 81 ? 7.751 -2.051 -7.305 1.00 97.94 81 ALA A O 1
ATOM 654 N N . SER A 1 82 ? 9.800 -2.866 -6.893 1.00 97.94 82 SER A N 1
ATOM 655 C CA . SER A 1 82 ? 10.558 -1.685 -7.289 1.00 97.94 82 SER A CA 1
ATOM 656 C C . SER A 1 82 ? 11.848 -2.081 -8.006 1.00 97.94 82 SER A C 1
ATOM 658 O O . SER A 1 82 ? 12.550 -3.004 -7.593 1.00 97.94 82 SER A O 1
ATOM 660 N N . ASN A 1 83 ? 12.171 -1.360 -9.081 1.00 97.38 83 ASN A N 1
ATOM 661 C CA . ASN A 1 83 ? 13.367 -1.595 -9.901 1.00 97.38 83 ASN A CA 1
ATOM 662 C C . ASN A 1 83 ? 14.541 -0.665 -9.516 1.00 97.38 83 ASN A C 1
ATOM 664 O O . ASN A 1 83 ? 15.623 -0.735 -10.099 1.00 97.38 83 ASN A O 1
ATOM 668 N N . SER A 1 84 ? 14.331 0.193 -8.516 1.00 97.44 84 SER A N 1
ATOM 669 C CA . SER A 1 84 ? 15.315 1.070 -7.876 1.00 97.44 84 SER A CA 1
ATOM 670 C C . SER A 1 84 ? 14.916 1.305 -6.408 1.00 97.44 84 SER A C 1
ATOM 672 O O . SER A 1 84 ? 13.781 1.003 -6.033 1.00 97.44 84 SER A O 1
ATOM 674 N N . PRO A 1 85 ? 15.810 1.803 -5.533 1.00 97.81 85 PRO A N 1
ATOM 675 C CA . PRO A 1 85 ? 15.394 2.252 -4.208 1.00 97.81 85 PRO A CA 1
ATOM 676 C C . PRO A 1 85 ? 14.320 3.340 -4.324 1.00 97.81 85 PRO A C 1
ATOM 678 O O . PRO A 1 85 ? 14.484 4.283 -5.096 1.00 97.81 85 PRO A O 1
ATOM 681 N N . ALA A 1 86 ? 13.234 3.207 -3.577 1.00 97.06 86 ALA A N 1
ATOM 682 C CA . ALA A 1 86 ? 12.064 4.072 -3.640 1.00 97.06 86 ALA A CA 1
ATOM 683 C C . ALA A 1 86 ? 11.547 4.389 -2.232 1.00 97.06 86 ALA A C 1
ATOM 685 O O . ALA A 1 86 ? 12.053 3.857 -1.244 1.00 97.06 86 ALA A O 1
ATOM 686 N N . GLN A 1 87 ? 10.542 5.254 -2.128 1.00 96.06 87 GLN A N 1
ATOM 687 C CA . GLN A 1 87 ? 9.920 5.580 -0.850 1.00 96.06 87 GLN A CA 1
ATOM 688 C C . GLN A 1 87 ? 8.419 5.774 -1.025 1.00 96.06 87 GLN A C 1
ATOM 690 O O . GLN A 1 87 ? 7.975 6.524 -1.894 1.00 96.06 87 GLN A O 1
ATOM 695 N N . ILE A 1 88 ? 7.651 5.102 -0.172 1.00 95.62 88 ILE A N 1
ATOM 696 C CA . ILE A 1 88 ? 6.203 5.264 -0.065 1.00 95.62 88 ILE A CA 1
ATOM 697 C C . ILE A 1 88 ? 5.887 6.062 1.194 1.00 95.62 88 ILE A C 1
ATOM 699 O O . ILE A 1 88 ? 6.490 5.836 2.249 1.00 95.62 88 ILE A O 1
ATOM 703 N N . SER A 1 89 ? 4.922 6.970 1.096 1.00 94.75 89 SER A N 1
ATOM 704 C CA . SER A 1 89 ? 4.305 7.574 2.268 1.00 94.75 89 SER A CA 1
ATOM 705 C C . SER A 1 89 ? 2.926 6.994 2.538 1.00 94.75 89 SER A C 1
ATOM 707 O O . SER A 1 89 ? 2.196 6.606 1.626 1.00 94.75 89 SER A O 1
ATOM 709 N N . LEU A 1 90 ? 2.570 6.952 3.820 1.00 95.81 90 LEU A N 1
ATOM 710 C CA . LEU A 1 90 ? 1.221 6.703 4.303 1.00 95.81 90 LEU A CA 1
ATOM 711 C C . LEU A 1 90 ? 0.777 7.905 5.130 1.00 95.81 90 LEU A C 1
ATOM 713 O O . LEU A 1 90 ? 1.474 8.341 6.045 1.00 95.81 90 LEU A O 1
ATOM 717 N N . ASN A 1 91 ? -0.407 8.418 4.824 1.00 94.38 91 ASN A N 1
ATOM 718 C CA . ASN A 1 91 ? -1.037 9.532 5.511 1.00 94.38 91 ASN A CA 1
ATOM 719 C C . ASN A 1 91 ? -2.331 9.086 6.184 1.00 94.38 91 ASN A C 1
ATOM 721 O O . ASN A 1 91 ? -3.224 8.541 5.537 1.00 94.38 91 ASN A O 1
ATOM 725 N N . TYR A 1 92 ? -2.449 9.347 7.483 1.00 95.38 92 TYR A N 1
ATOM 726 C CA . TYR A 1 92 ? -3.639 9.024 8.268 1.00 95.38 92 TYR A CA 1
ATOM 727 C C . TYR A 1 92 ? -3.790 9.999 9.440 1.00 95.38 92 TYR A C 1
ATOM 729 O O . TYR A 1 92 ? -2.842 10.210 10.196 1.00 95.38 92 TYR A O 1
ATOM 737 N N . ASN A 1 93 ? -4.974 10.602 9.611 1.00 92.31 93 ASN A N 1
ATOM 738 C CA . ASN A 1 93 ? -5.267 11.577 10.676 1.00 92.31 93 ASN A CA 1
ATOM 739 C C . ASN A 1 93 ? -4.197 12.681 10.820 1.00 92.31 93 ASN A C 1
ATOM 741 O O . ASN A 1 93 ? -3.691 12.937 11.914 1.00 92.31 93 ASN A O 1
ATOM 745 N N . SER A 1 94 ? -3.823 13.305 9.698 1.00 90.19 94 SER A N 1
ATOM 746 C CA . SER A 1 94 ? -2.779 14.344 9.611 1.00 90.19 94 SER A CA 1
ATOM 747 C C . SER A 1 94 ? -1.374 13.900 10.041 1.00 90.19 94 SER A C 1
ATOM 749 O O . SER A 1 94 ? -0.485 14.737 10.187 1.00 90.19 94 SER A O 1
ATOM 751 N N . LYS A 1 95 ? -1.154 12.598 10.248 1.00 93.94 95 LYS A N 1
ATOM 752 C CA . LYS A 1 95 ? 0.170 12.015 10.463 1.00 93.94 95 LYS A CA 1
ATOM 753 C C . LYS A 1 95 ? 0.696 11.465 9.149 1.00 93.94 95 LYS A C 1
ATOM 755 O O . LYS A 1 95 ? -0.040 10.801 8.422 1.00 93.94 95 LYS A O 1
ATOM 760 N N . PHE A 1 96 ? 1.974 11.722 8.917 1.00 92.88 96 PHE A N 1
ATOM 761 C CA . PHE A 1 96 ? 2.723 11.306 7.744 1.00 92.88 96 PHE A CA 1
ATOM 762 C C . PHE A 1 96 ? 3.771 10.276 8.171 1.00 92.88 96 PHE A C 1
ATOM 764 O O . PHE A 1 96 ? 4.526 10.511 9.118 1.00 92.88 96 PHE A O 1
ATOM 771 N N . PHE A 1 97 ? 3.800 9.136 7.491 1.00 96.75 97 PHE A N 1
ATOM 772 C CA . PHE A 1 97 ? 4.722 8.035 7.746 1.00 96.75 97 PHE A CA 1
ATOM 773 C C . PHE A 1 97 ? 5.469 7.706 6.462 1.00 96.75 97 PHE A C 1
ATOM 775 O O . PHE A 1 97 ? 4.849 7.637 5.407 1.00 96.75 97 PHE A O 1
ATOM 782 N N . LEU A 1 98 ? 6.773 7.464 6.562 1.00 96.44 98 LEU A N 1
ATOM 783 C CA . LEU A 1 98 ? 7.609 7.055 5.437 1.00 96.44 98 LEU A CA 1
ATOM 784 C C . LEU A 1 98 ? 8.005 5.591 5.573 1.00 96.44 98 LEU A C 1
ATOM 786 O O . LEU A 1 98 ? 8.203 5.084 6.679 1.00 96.44 98 LEU A O 1
ATOM 790 N N . THR A 1 99 ? 8.132 4.912 4.443 1.00 98.25 99 THR A N 1
ATOM 791 C CA . THR A 1 99 ? 8.706 3.572 4.363 1.00 98.25 99 THR A CA 1
ATOM 792 C C . THR A 1 99 ? 9.645 3.518 3.171 1.00 98.25 99 THR A C 1
ATOM 794 O O . THR A 1 99 ? 9.232 3.743 2.032 1.00 98.25 99 THR A O 1
ATOM 797 N N . ASP A 1 100 ? 10.914 3.233 3.449 1.00 98.31 100 ASP A N 1
ATOM 798 C CA . ASP A 1 100 ? 11.921 3.033 2.415 1.00 98.31 100 ASP A CA 1
ATOM 799 C C . ASP A 1 100 ? 11.722 1.665 1.762 1.00 98.31 100 ASP A C 1
ATOM 801 O O . ASP A 1 100 ? 11.536 0.646 2.431 1.00 98.31 100 ASP A O 1
ATOM 805 N N . ILE A 1 101 ? 11.777 1.645 0.437 1.00 98.19 101 ILE A N 1
ATOM 806 C CA . ILE A 1 101 ? 11.607 0.455 -0.385 1.00 98.19 101 ILE A CA 1
ATOM 807 C C . ILE A 1 101 ? 12.962 0.171 -1.041 1.00 98.19 101 ILE A C 1
ATOM 809 O O . ILE A 1 101 ? 13.439 0.986 -1.835 1.00 98.19 101 ILE A O 1
ATOM 813 N N . PRO A 1 102 ? 13.622 -0.957 -0.740 1.00 97.81 102 PRO A N 1
ATOM 814 C CA . PRO A 1 102 ? 14.851 -1.325 -1.429 1.00 97.81 102 PRO A CA 1
ATOM 815 C C . PRO A 1 102 ? 14.570 -1.650 -2.903 1.00 97.81 102 PRO A C 1
ATOM 817 O O . PRO A 1 102 ? 13.428 -1.840 -3.316 1.00 97.81 102 PRO A O 1
ATOM 820 N N . ASN A 1 103 ? 15.626 -1.771 -3.710 1.00 97.88 103 ASN A N 1
ATOM 821 C CA . ASN A 1 103 ? 15.484 -2.314 -5.058 1.00 97.88 103 ASN A CA 1
ATOM 822 C C . ASN A 1 103 ? 15.092 -3.802 -4.983 1.00 97.88 103 ASN A C 1
ATOM 824 O O . ASN A 1 103 ? 15.954 -4.672 -4.848 1.00 97.88 103 ASN A O 1
ATOM 828 N N . THR A 1 104 ? 13.794 -4.090 -5.067 1.00 97.88 104 THR A N 1
ATOM 829 C CA . THR A 1 104 ? 13.252 -5.441 -4.889 1.00 97.88 104 THR A CA 1
ATOM 830 C C . THR A 1 104 ? 13.581 -6.355 -6.066 1.00 97.88 104 THR A C 1
ATOM 832 O O . THR A 1 104 ? 13.568 -7.571 -5.907 1.00 97.88 104 THR A O 1
ATOM 835 N N . SER A 1 105 ? 13.953 -5.810 -7.232 1.00 96.19 105 SER A N 1
ATOM 836 C CA . SER A 1 105 ? 14.430 -6.616 -8.368 1.00 96.19 105 SER A CA 1
ATOM 837 C C . SER A 1 105 ? 15.686 -7.443 -8.052 1.00 96.19 105 SER A C 1
ATOM 839 O O . SER A 1 105 ? 15.971 -8.409 -8.758 1.00 96.19 105 SER A O 1
ATOM 841 N N . LEU A 1 106 ? 16.408 -7.084 -6.985 1.00 95.25 106 LEU A N 1
ATOM 842 C CA . LEU A 1 106 ? 17.589 -7.788 -6.488 1.00 95.25 106 LEU A CA 1
ATOM 843 C C . LEU A 1 106 ? 17.274 -8.778 -5.353 1.00 95.25 106 LEU A C 1
ATOM 845 O O . LEU A 1 106 ? 18.194 -9.429 -4.860 1.00 95.25 106 LEU A O 1
ATOM 849 N N . ASP A 1 107 ? 16.014 -8.888 -4.917 1.00 94.69 107 ASP A N 1
ATOM 850 C CA . ASP A 1 107 ? 15.614 -9.830 -3.871 1.00 94.69 107 ASP A CA 1
ATOM 851 C C . ASP A 1 107 ? 15.610 -11.267 -4.429 1.00 94.69 107 ASP A C 1
ATOM 853 O O . ASP A 1 107 ? 14.796 -11.575 -5.309 1.00 94.69 107 ASP A O 1
ATOM 857 N N . PRO A 1 108 ? 16.479 -12.168 -3.928 1.00 93.38 108 PRO A N 1
ATOM 858 C CA . PRO A 1 108 ? 16.548 -13.547 -4.406 1.00 93.38 108 PRO A CA 1
ATOM 859 C C . PRO A 1 108 ? 15.292 -14.368 -4.083 1.00 93.38 108 PRO A C 1
ATOM 861 O O . PRO A 1 108 ? 15.083 -15.408 -4.705 1.00 93.38 108 PRO A O 1
ATOM 864 N N . ASN A 1 109 ? 14.471 -13.926 -3.125 1.00 94.31 109 ASN A N 1
ATOM 865 C CA . ASN A 1 109 ? 13.234 -14.598 -2.725 1.00 94.31 109 ASN A CA 1
ATOM 866 C C . ASN A 1 109 ? 11.979 -13.917 -3.287 1.00 94.31 109 ASN A C 1
ATOM 868 O O . ASN A 1 109 ? 10.863 -14.348 -2.991 1.00 94.31 109 ASN A O 1
ATOM 872 N N . GLY A 1 110 ? 12.143 -12.845 -4.065 1.00 93.06 110 GLY A N 1
ATOM 873 C CA . GLY A 1 110 ? 11.015 -12.127 -4.635 1.00 93.06 110 GLY A CA 1
ATOM 874 C C . GLY A 1 110 ? 10.263 -12.962 -5.676 1.00 93.06 110 GLY A C 1
ATOM 875 O O . GLY A 1 110 ? 10.831 -13.792 -6.391 1.00 93.06 110 GLY A O 1
ATOM 876 N N . VAL A 1 111 ? 8.956 -12.734 -5.771 1.00 95.50 111 VAL A N 1
ATOM 877 C CA . VAL A 1 111 ? 8.096 -13.388 -6.762 1.00 95.50 111 VAL A CA 1
ATOM 878 C C . VAL A 1 111 ? 8.097 -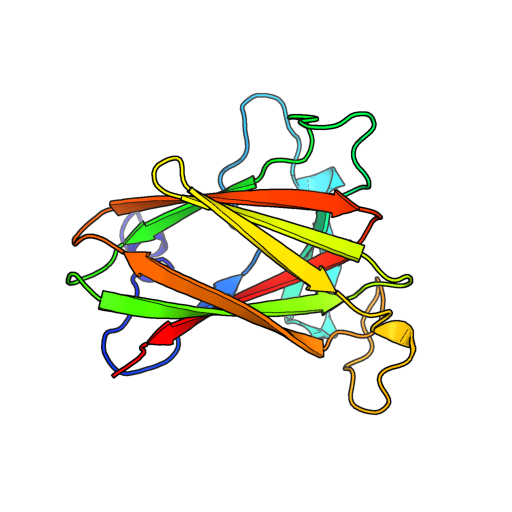12.552 -8.032 1.00 95.50 111 VAL A C 1
ATOM 880 O O . VAL A 1 111 ? 7.631 -11.412 -8.035 1.00 95.50 111 VAL A O 1
ATOM 883 N N . LYS A 1 112 ? 8.618 -13.109 -9.127 1.00 94.75 112 LYS A N 1
ATOM 884 C CA . LYS A 1 112 ? 8.694 -12.398 -10.403 1.00 94.75 112 LYS A CA 1
ATOM 885 C C . LYS A 1 112 ? 7.296 -12.181 -10.997 1.00 94.75 112 LYS A C 1
ATOM 887 O O . LYS A 1 112 ? 6.611 -13.148 -11.317 1.00 94.75 112 LYS A O 1
ATOM 892 N N . GLY A 1 113 ? 6.931 -10.915 -11.175 1.00 93.38 113 GLY A N 1
ATOM 893 C CA . GLY A 1 113 ? 5.752 -10.451 -11.902 1.00 93.38 113 GLY A CA 1
ATOM 894 C C . GLY A 1 113 ? 6.110 -9.653 -13.161 1.00 93.38 113 GLY A C 1
ATOM 895 O O . GLY A 1 113 ? 7.280 -9.596 -13.570 1.00 93.38 113 GLY A O 1
ATOM 896 N N . THR A 1 114 ? 5.097 -9.036 -13.764 1.00 94.00 114 THR A N 1
ATOM 897 C CA . THR A 1 114 ? 5.188 -8.220 -14.984 1.00 94.00 114 THR A CA 1
ATOM 898 C C . THR A 1 114 ? 6.008 -6.950 -14.746 1.00 94.00 114 THR A C 1
ATOM 900 O O . THR A 1 114 ? 6.947 -6.681 -15.498 1.00 94.00 114 THR A O 1
ATOM 903 N N . TYR A 1 115 ? 5.717 -6.192 -13.684 1.00 94.31 115 TYR A N 1
ATOM 904 C CA . TYR A 1 115 ? 6.418 -4.950 -13.342 1.00 94.31 115 TYR A CA 1
ATOM 905 C C . TYR A 1 115 ? 7.847 -5.194 -12.835 1.00 94.31 115 TYR A C 1
ATOM 907 O O . TYR A 1 115 ? 8.786 -4.462 -13.163 1.00 94.31 115 TYR A O 1
ATOM 915 N N . GLY A 1 116 ? 8.025 -6.213 -11.992 1.00 94.81 116 GLY A N 1
ATOM 916 C CA . GLY A 1 116 ? 9.248 -6.410 -11.218 1.00 94.81 116 GLY A CA 1
ATOM 917 C C . GLY A 1 116 ? 9.197 -7.658 -10.343 1.00 94.81 116 GLY A C 1
ATOM 918 O O . GLY A 1 116 ? 8.406 -8.565 -10.584 1.00 94.81 116 GLY A O 1
ATOM 919 N N . SER A 1 117 ? 10.085 -7.737 -9.354 1.00 96.81 117 SER A N 1
ATOM 920 C CA . SER A 1 117 ? 10.067 -8.816 -8.359 1.00 96.81 117 SER A CA 1
ATOM 921 C C . SER A 1 117 ? 9.343 -8.333 -7.104 1.00 96.81 117 SER A C 1
ATOM 923 O O . SER A 1 117 ? 9.763 -7.341 -6.508 1.00 96.81 117 SER A O 1
ATOM 925 N N . TYR A 1 118 ? 8.242 -8.982 -6.732 1.00 97.38 118 TYR A N 1
ATOM 926 C CA . TYR A 1 118 ? 7.415 -8.603 -5.587 1.00 97.38 118 TYR A CA 1
ATOM 927 C C . TYR A 1 118 ? 7.942 -9.223 -4.298 1.00 97.38 118 TYR A C 1
ATOM 929 O O . TYR A 1 118 ? 8.167 -10.432 -4.228 1.00 97.38 118 TYR A O 1
ATOM 937 N N . THR A 1 119 ? 8.065 -8.401 -3.261 1.00 97.44 119 THR A N 1
ATOM 938 C CA . THR A 1 119 ? 8.463 -8.821 -1.912 1.00 97.44 119 THR A CA 1
ATOM 939 C C . THR A 1 119 ? 7.630 -8.101 -0.853 1.00 97.44 119 THR A C 1
ATOM 941 O O . THR A 1 119 ? 6.853 -7.197 -1.173 1.00 97.44 119 THR A O 1
ATOM 944 N N . LEU A 1 120 ? 7.758 -8.522 0.404 1.00 97.88 120 LEU A N 1
ATOM 945 C CA . LEU A 1 120 ? 7.077 -7.907 1.541 1.00 97.88 120 LEU A CA 1
ATOM 946 C C . LEU A 1 120 ? 7.990 -6.876 2.204 1.00 97.88 120 LEU A C 1
ATOM 948 O O . LEU A 1 120 ? 9.083 -7.211 2.654 1.00 97.88 120 LEU A O 1
ATOM 952 N N . ILE A 1 121 ? 7.518 -5.636 2.302 1.00 98.25 121 ILE A N 1
ATOM 953 C CA . ILE A 1 121 ? 8.217 -4.537 2.970 1.00 98.25 121 ILE A CA 1
ATOM 954 C C . ILE A 1 121 ? 7.414 -4.108 4.193 1.00 98.25 121 ILE A C 1
ATOM 956 O O . ILE A 1 121 ? 6.235 -3.765 4.096 1.00 98.25 121 ILE A O 1
ATOM 960 N N . GLU A 1 122 ? 8.057 -4.134 5.358 1.00 98.00 122 GLU A N 1
ATOM 961 C CA . GLU A 1 122 ? 7.443 -3.702 6.609 1.00 98.00 122 GLU A CA 1
ATOM 962 C C . GLU A 1 122 ? 7.341 -2.175 6.665 1.00 98.00 122 GLU A C 1
ATOM 964 O O . GLU A 1 122 ? 8.336 -1.466 6.532 1.00 98.00 122 GLU A O 1
ATOM 969 N N . GLY A 1 123 ? 6.127 -1.678 6.879 1.00 97.69 123 GLY A N 1
ATOM 970 C CA . GLY A 1 123 ? 5.817 -0.267 7.046 1.00 97.69 123 GLY A CA 1
ATOM 971 C C . GLY A 1 123 ? 5.553 0.127 8.506 1.00 97.69 123 GLY A C 1
ATOM 972 O O . GLY A 1 123 ? 5.972 -0.564 9.443 1.00 97.69 123 GLY A O 1
ATOM 973 N N . PRO A 1 124 ? 4.858 1.258 8.732 1.00 97.88 124 PRO A N 1
ATOM 974 C CA . PRO A 1 124 ? 4.584 1.770 10.070 1.00 97.88 124 PRO A CA 1
ATOM 975 C C . PRO A 1 124 ? 3.558 0.916 10.830 1.00 97.88 124 PRO A C 1
ATOM 977 O O . PRO A 1 124 ? 2.784 0.153 10.252 1.00 97.88 124 PRO A O 1
ATOM 980 N N . ILE A 1 125 ? 3.499 1.116 12.149 1.00 97.62 125 ILE A N 1
ATOM 981 C CA . ILE A 1 125 ? 2.382 0.656 12.981 1.00 97.62 125 ILE A CA 1
ATOM 982 C C . ILE A 1 125 ? 1.386 1.807 13.123 1.00 97.62 125 ILE A C 1
ATOM 984 O O . ILE A 1 125 ? 1.735 2.875 13.630 1.00 97.62 125 ILE A O 1
ATOM 988 N N . ILE A 1 126 ? 0.146 1.583 12.694 1.00 96.69 126 ILE A N 1
ATOM 989 C CA . ILE A 1 126 ? -0.930 2.577 12.708 1.00 96.69 126 ILE A CA 1
ATOM 990 C C . ILE A 1 126 ? -2.027 2.141 13.675 1.00 96.69 126 ILE A C 1
ATOM 992 O O . ILE A 1 126 ? -2.475 0.996 13.652 1.00 96.69 126 ILE A O 1
ATOM 996 N N . ARG A 1 127 ? -2.487 3.073 14.514 1.00 96.19 127 ARG A N 1
ATOM 997 C CA . ARG A 1 127 ? -3.652 2.883 15.384 1.00 96.19 127 ARG A CA 1
ATOM 998 C C . ARG A 1 127 ? -4.902 3.383 14.674 1.00 96.19 127 ARG A C 1
ATOM 1000 O O . ARG A 1 127 ? -5.055 4.595 14.537 1.00 96.19 127 ARG A O 1
ATOM 1007 N N . PHE A 1 128 ? -5.778 2.479 14.251 1.00 95.62 128 PHE A N 1
ATOM 1008 C CA . PHE A 1 128 ? -7.054 2.842 13.633 1.00 95.62 128 PHE A CA 1
ATOM 1009 C C . PHE A 1 128 ? -8.146 3.017 14.687 1.00 95.62 128 PHE A C 1
ATOM 1011 O O . PHE A 1 128 ? -8.200 2.266 15.663 1.00 95.62 128 PHE A O 1
ATOM 1018 N N . SER A 1 129 ? -9.017 4.006 14.487 1.00 95.38 129 SER A N 1
ATOM 1019 C CA . SER A 1 129 ? -10.217 4.210 15.304 1.00 95.38 129 SER A CA 1
ATOM 1020 C C . SER A 1 129 ? -11.313 3.200 14.934 1.00 95.38 129 SER A C 1
ATOM 1022 O O . SER A 1 129 ? -11.305 2.690 13.815 1.00 95.38 129 SER A O 1
ATOM 1024 N N . PRO A 1 130 ? -12.279 2.904 15.823 1.00 95.06 130 PRO A N 1
ATOM 1025 C CA . PRO A 1 130 ? -13.442 2.099 15.456 1.00 95.06 130 PRO A CA 1
ATOM 1026 C C . PRO A 1 130 ? -14.235 2.753 14.314 1.00 95.06 130 PRO A C 1
ATOM 1028 O O . PRO A 1 130 ? -14.410 3.972 14.302 1.00 95.06 130 PRO A O 1
ATOM 1031 N N . GLY A 1 131 ? -14.763 1.944 13.397 1.00 93.94 131 GLY A N 1
ATOM 1032 C CA . GLY A 1 131 ? -15.526 2.402 12.237 1.00 93.94 131 GLY A CA 1
ATOM 1033 C C . GLY A 1 131 ? -14.659 2.693 11.009 1.00 93.94 131 GLY A C 1
ATOM 1034 O O . GLY A 1 131 ? -13.582 2.117 10.838 1.00 93.94 131 GLY A O 1
ATOM 1035 N N . ALA A 1 132 ? -15.163 3.562 10.131 1.00 93.31 132 ALA A N 1
ATOM 1036 C CA . ALA A 1 132 ? -14.531 3.883 8.857 1.00 93.31 132 ALA A CA 1
ATOM 1037 C C . ALA A 1 132 ? -13.289 4.763 9.051 1.00 93.31 132 ALA A C 1
ATOM 1039 O O . ALA A 1 132 ? -13.337 5.804 9.707 1.00 93.31 132 ALA A O 1
ATOM 1040 N N . ASN A 1 133 ? -12.183 4.355 8.440 1.00 94.12 133 ASN A N 1
ATOM 1041 C CA . ASN A 1 133 ? -10.900 5.034 8.465 1.00 94.12 133 ASN A CA 1
ATOM 1042 C C . ASN A 1 133 ? -10.434 5.253 7.033 1.00 94.12 133 ASN A C 1
ATOM 1044 O O . ASN A 1 133 ? -10.275 4.297 6.276 1.00 94.12 133 ASN A O 1
ATOM 1048 N N . ILE A 1 134 ? -10.162 6.508 6.686 1.00 93.12 134 ILE A N 1
ATOM 1049 C CA . ILE A 1 134 ? -9.581 6.852 5.392 1.00 93.12 134 ILE A CA 1
ATOM 1050 C C . ILE A 1 134 ? -8.102 7.139 5.602 1.00 93.12 134 ILE A C 1
ATOM 1052 O O . ILE A 1 134 ? -7.742 8.028 6.375 1.00 93.12 134 ILE A O 1
ATOM 1056 N N . PHE A 1 135 ? -7.253 6.396 4.906 1.00 93.56 135 PHE A N 1
ATOM 1057 C CA . PHE A 1 135 ? -5.832 6.700 4.797 1.00 93.56 135 PHE A CA 1
ATOM 1058 C C . PHE A 1 135 ? -5.466 6.858 3.327 1.00 93.56 135 PHE A C 1
ATOM 1060 O O . PHE A 1 135 ? -6.207 6.430 2.440 1.00 93.56 135 PHE A O 1
ATOM 1067 N N . SER A 1 136 ? -4.326 7.481 3.064 1.00 93.31 136 SER A N 1
ATOM 1068 C CA . SER A 1 136 ? -3.817 7.614 1.709 1.00 93.31 136 SER A CA 1
ATOM 1069 C C . SER A 1 136 ? -2.371 7.182 1.613 1.00 93.31 136 SER A C 1
ATOM 1071 O O . SER A 1 136 ? -1.622 7.309 2.579 1.00 93.31 136 SER A O 1
ATOM 1073 N N . ILE A 1 137 ? -1.973 6.722 0.437 1.00 93.56 137 ILE A N 1
ATOM 1074 C CA . ILE A 1 137 ? -0.579 6.441 0.110 1.00 93.56 137 ILE A CA 1
ATOM 1075 C C . ILE A 1 137 ? -0.151 7.243 -1.113 1.00 93.56 137 ILE A C 1
ATOM 1077 O O . ILE A 1 137 ? -0.976 7.535 -1.983 1.00 93.56 137 ILE A O 1
ATOM 1081 N N . SER A 1 138 ? 1.133 7.570 -1.182 1.00 92.12 138 SER A N 1
ATOM 1082 C CA . SER A 1 138 ? 1.763 8.163 -2.362 1.00 92.12 138 SER A CA 1
ATOM 1083 C C . SER A 1 138 ? 3.210 7.710 -2.503 1.00 92.12 138 SER A C 1
ATOM 1085 O O . SER A 1 138 ? 3.823 7.238 -1.545 1.00 92.12 138 SER A O 1
ATOM 1087 N N . SER A 1 139 ? 3.755 7.840 -3.712 1.00 92.56 139 SER A N 1
ATOM 1088 C CA . SER A 1 139 ? 5.203 7.781 -3.899 1.00 92.56 139 SER A CA 1
ATOM 1089 C C . SER A 1 139 ? 5.822 9.121 -3.510 1.00 92.56 139 SER A C 1
ATOM 1091 O O . SER A 1 139 ? 5.329 10.174 -3.911 1.00 92.56 139 SER A O 1
ATOM 1093 N N . GLU A 1 140 ? 6.911 9.064 -2.751 1.00 92.00 140 GLU A N 1
ATOM 1094 C CA . GLU A 1 140 ? 7.754 10.219 -2.432 1.00 92.00 140 GLU A CA 1
ATOM 1095 C C . GLU A 1 140 ? 9.065 10.195 -3.226 1.00 92.00 140 GLU A C 1
ATOM 1097 O O . GLU A 1 140 ? 9.638 11.245 -3.513 1.00 92.00 140 GLU A O 1
ATOM 1102 N N . ILE A 1 141 ? 9.549 9.000 -3.587 1.00 92.38 141 ILE A N 1
ATOM 1103 C CA . ILE A 1 141 ? 10.798 8.794 -4.326 1.00 92.38 141 ILE A CA 1
ATOM 1104 C C . ILE A 1 141 ? 10.621 7.615 -5.283 1.00 92.38 141 ILE A C 1
ATOM 1106 O O . ILE A 1 141 ? 10.284 6.516 -4.839 1.00 92.38 141 ILE A O 1
ATOM 1110 N N . ASN A 1 142 ? 10.970 7.823 -6.560 1.00 94.00 142 ASN A N 1
ATOM 1111 C CA . ASN A 1 142 ? 10.968 6.823 -7.634 1.00 94.00 142 ASN A CA 1
ATOM 1112 C C . ASN A 1 142 ? 9.606 6.149 -7.906 1.00 94.00 142 ASN A C 1
ATOM 1114 O O . ASN A 1 142 ? 8.599 6.377 -7.242 1.00 94.00 142 ASN A O 1
ATOM 1118 N N . THR A 1 143 ? 9.562 5.336 -8.961 1.00 94.50 143 THR A N 1
ATOM 1119 C CA . THR A 1 143 ? 8.358 4.610 -9.390 1.00 94.50 143 THR A CA 1
ATOM 1120 C C . THR A 1 143 ? 8.376 3.173 -8.875 1.00 94.50 143 THR A C 1
ATOM 1122 O O . THR A 1 143 ? 9.392 2.482 -8.980 1.00 94.50 143 THR A O 1
ATOM 1125 N N . PHE A 1 144 ? 7.238 2.685 -8.392 1.00 96.44 144 PHE A N 1
ATOM 1126 C CA . PHE A 1 144 ? 7.062 1.310 -7.917 1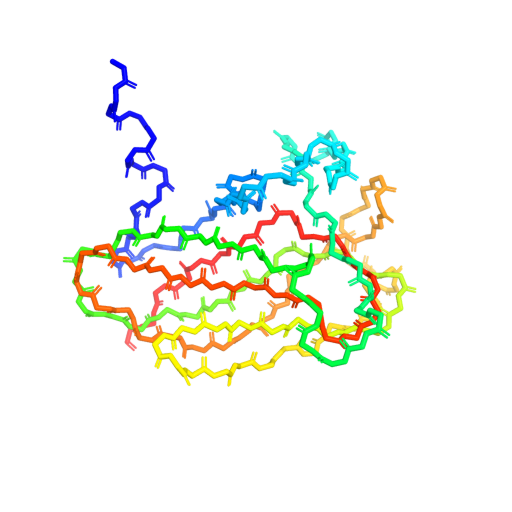.00 96.44 144 PHE A CA 1
ATOM 1127 C C . PHE A 1 144 ? 5.636 0.813 -8.169 1.00 96.44 144 PHE A C 1
ATOM 1129 O O . PHE A 1 144 ? 4.740 1.598 -8.474 1.00 96.44 144 PHE A O 1
ATOM 1136 N N . ALA A 1 145 ? 5.420 -0.495 -8.031 1.00 96.06 145 ALA A N 1
ATOM 1137 C CA . ALA A 1 145 ? 4.102 -1.111 -8.130 1.00 96.06 145 ALA A CA 1
ATOM 1138 C C . ALA A 1 145 ? 3.743 -1.834 -6.830 1.00 96.06 145 ALA A C 1
ATOM 1140 O O . ALA A 1 145 ? 4.493 -2.691 -6.361 1.00 96.06 145 ALA A O 1
ATOM 1141 N N . ILE A 1 146 ? 2.589 -1.505 -6.258 1.00 96.56 146 ILE A N 1
ATOM 1142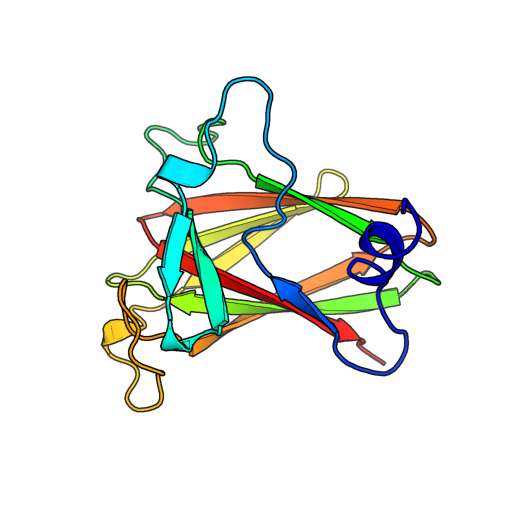 C CA . ILE A 1 146 ? 2.033 -2.167 -5.079 1.00 96.56 146 ILE A CA 1
ATOM 1143 C C . ILE A 1 146 ? 1.011 -3.190 -5.546 1.00 96.56 146 ILE A C 1
ATOM 1145 O O . ILE A 1 146 ? 0.063 -2.856 -6.244 1.00 96.56 146 ILE A O 1
ATOM 1149 N N . ASP A 1 147 ? 1.180 -4.429 -5.122 1.00 95.94 147 ASP A N 1
ATOM 1150 C CA . ASP A 1 147 ? 0.166 -5.458 -5.295 1.00 95.94 147 ASP A CA 1
ATOM 1151 C C . ASP A 1 147 ? -0.908 -5.358 -4.207 1.00 95.94 147 ASP A C 1
ATOM 1153 O O . ASP A 1 147 ? -2.100 -5.253 -4.487 1.00 95.94 147 ASP A O 1
ATOM 1157 N N . SER A 1 148 ? -0.496 -5.347 -2.941 1.00 95.50 148 SER A N 1
ATOM 1158 C CA . SER A 1 148 ? -1.434 -5.346 -1.823 1.00 95.50 148 SER A CA 1
ATOM 1159 C C . SER A 1 148 ? -0.870 -4.696 -0.566 1.00 95.50 148 SER A C 1
ATOM 1161 O O . SER A 1 148 ? 0.344 -4.551 -0.389 1.00 95.50 148 SER A O 1
ATOM 1163 N N . ILE A 1 149 ? -1.788 -4.292 0.310 1.00 97.19 149 ILE A N 1
ATOM 1164 C CA . ILE A 1 149 ? -1.508 -3.753 1.637 1.00 97.19 149 ILE A CA 1
ATOM 1165 C C . ILE A 1 149 ? -2.043 -4.754 2.654 1.00 97.19 149 ILE A C 1
ATOM 1167 O O . ILE A 1 149 ? -3.219 -5.114 2.633 1.00 97.19 149 ILE A O 1
ATOM 1171 N N . ILE A 1 150 ? -1.174 -5.209 3.544 1.00 97.06 150 ILE A N 1
ATOM 1172 C CA . ILE A 1 150 ? -1.495 -6.186 4.576 1.00 97.06 150 ILE A CA 1
ATOM 1173 C C . ILE A 1 150 ? -1.545 -5.468 5.923 1.00 97.06 150 ILE A C 1
ATOM 1175 O O . ILE A 1 150 ? -0.605 -4.780 6.322 1.00 97.06 150 ILE A O 1
ATOM 1179 N N . PHE A 1 151 ? -2.649 -5.658 6.634 1.00 96.56 151 PHE A N 1
ATOM 1180 C CA . PHE A 1 151 ? -2.910 -5.122 7.961 1.00 96.56 151 PHE A CA 1
ATOM 1181 C C . PHE A 1 151 ? -2.764 -6.252 8.967 1.00 96.56 151 PHE A C 1
ATOM 1183 O O . PHE A 1 151 ? -3.688 -7.041 9.150 1.00 96.56 151 PHE A O 1
ATOM 1190 N N . SER A 1 152 ? -1.603 -6.345 9.613 1.00 96.56 152 SER A N 1
ATOM 1191 C CA . SER A 1 152 ? -1.361 -7.346 10.653 1.00 96.56 152 SER A CA 1
ATOM 1192 C C . SER A 1 152 ? -1.671 -6.751 12.027 1.00 96.56 152 SER A C 1
ATOM 1194 O O . SER A 1 152 ? -0.978 -5.814 12.429 1.00 96.56 152 SER A O 1
ATOM 1196 N N . PRO A 1 153 ? -2.662 -7.264 12.776 1.00 94.88 153 PRO A N 1
ATOM 1197 C CA . PRO A 1 153 ? -2.950 -6.771 14.116 1.00 94.88 153 PRO A CA 1
ATOM 1198 C C . PRO A 1 153 ? -1.727 -6.905 15.034 1.00 94.88 153 PRO A C 1
ATOM 1200 O O . PRO A 1 153 ? -1.005 -7.901 14.978 1.00 94.88 153 PRO A O 1
ATOM 1203 N N . VAL A 1 154 ? -1.487 -5.892 15.866 1.00 93.44 154 VAL A N 1
ATOM 1204 C CA . VAL A 1 154 ? -0.445 -5.897 16.900 1.00 93.44 154 VAL A CA 1
ATOM 1205 C C . VAL A 1 154 ? -1.127 -6.068 18.251 1.00 93.44 154 VAL A C 1
ATOM 1207 O O . VAL A 1 154 ? -2.009 -5.277 18.600 1.00 93.44 154 VAL A O 1
ATOM 1210 N N . SER A 1 155 ? -0.737 -7.122 18.964 1.00 75.81 155 SER A N 1
ATOM 1211 C CA . SER A 1 155 ? -1.225 -7.476 20.301 1.00 75.81 155 SER A CA 1
ATOM 1212 C C . SER A 1 155 ? -0.647 -6.587 21.395 1.00 75.81 155 SER A C 1
ATOM 1214 O O . SER A 1 155 ? 0.548 -6.225 21.290 1.00 75.81 155 SER A O 1
#

Secondary structure (DSSP, 8-state):
--HHHHHHTB--SSS-EEEEGGG-BPPTT--GGGTEEEEGGGTEEEEEEPPPSSTT-GGG-EEEEEEESSSEEEEEEEEEEESS-EEEEEEETTEEEEEEE--GGG-TT-EE-SSSEEEEEEEEEEEEPSEEEEEEEEEEES-EEEEEEEEEEE-

Sequence (155 aa):
PVLLENEANQLLTDIALQIPAEIALTRPNLNINQLLVEETINGQNALQLWEPNFPGDSTNIFNYNINSPREQNYKIIYRIASNSPAQISLNYNSKFFLTDIPNTSLDPNGVKGTYGSYTLIEGPIIRFSPGANIFSISSEINTFAIDSIIFSPVS

Radius of gyration: 14.89 Å; chains: 1; bounding box: 43×32×37 Å

InterPro domains:
  IPR005638 Pesticidal crystal protein, domain III [PF03944] (18-154)
  IPR008979 Galactose-binding-like domain superfamily [SSF49785] (9-154)

Foldseek 3Di:
DPPPVQVLQEDDAAFKHKHFPLPWDDDPPDDQVVQWDDWVVLVGTWGKAFAAPDAPRVNFKTKDKHAYQAWFKWWKKFFKAAQAWWKKWKFFPNDIWIFIDHHQQPPPPFCDTDFGGTDIGTTDIDTDHHTITMMIMHTHTGMIITGIMMTHTDD

pLDDT: mean 88.04, std 13.2, range [32.34, 98.5]